Protein AF-A0A960PUH8-F1 (afdb_monomer_lite)

Sequence (86 aa):
VDVAEIHAPFTHQELILREAMGLGDDVAINPSGGALAANPMMTAGLIRVGEVFKRISSGEASRGVAHATSGPCLQQNLVCVLEGEN

Radius of gyration: 12.01 Å; chains: 1; bounding box: 30×21×33 Å

Foldseek 3Di:
DQEEAEQDLDPVVQVVVCVVVVPDPNYHYNPVVHVPVPPDPPCSQVVQVVVQVVCCVVVVDAKYKGKDADDPPRPDIDIDIDGDDD

Secondary structure (DSSP, 8-state):
--EEE---SSHHHHHHHHHHTT--TTSEE-TT-HHHH---TTTHHHHHHHHHHHHHHTTS-S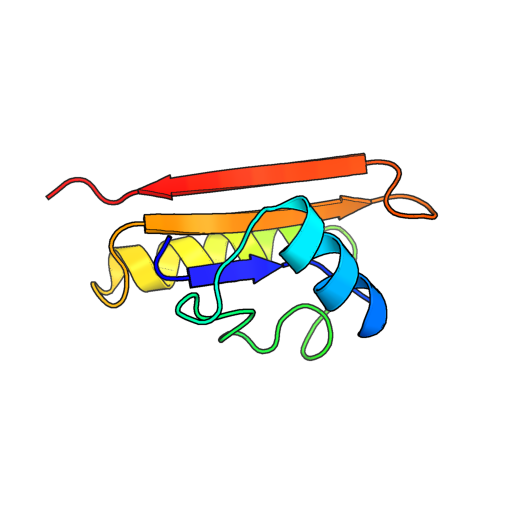EEEEEEEESGGG-EEEEEEEE---

pLDDT: mean 95.76, std 4.76, range [59.22, 98.62]

Structure (mmCIF, N/CA/C/O backbone):
data_AF-A0A960PUH8-F1
#
_entry.id   AF-A0A960PUH8-F1
#
loop_
_atom_site.group_PDB
_atom_site.id
_atom_site.type_symbol
_atom_site.label_atom_id
_atom_site.label_alt_id
_atom_site.label_comp_id
_atom_site.label_asym_id
_atom_site.label_entity_id
_atom_site.label_seq_id
_atom_site.pdbx_PDB_ins_code
_atom_site.Cartn_x
_atom_site.Cartn_y
_atom_site.Cartn_z
_atom_site.occupancy
_atom_site.B_iso_or_equiv
_atom_site.auth_seq_id
_atom_site.auth_comp_id
_atom_site.auth_asym_id
_atom_site.auth_atom_id
_atom_site.pdbx_PDB_model_num
ATOM 1 N N . VAL A 1 1 ? -8.766 -5.471 1.473 1.00 96.50 1 VAL A N 1
ATOM 2 C CA . VAL A 1 1 ? -8.044 -4.529 2.364 1.00 96.50 1 VAL A CA 1
ATOM 3 C C . VAL A 1 1 ? -8.651 -3.173 2.122 1.00 96.50 1 VAL A C 1
ATOM 5 O O . VAL A 1 1 ? -9.056 -2.936 0.996 1.00 96.50 1 VAL A O 1
ATOM 8 N N . ASP A 1 2 ? -8.728 -2.317 3.127 1.00 97.94 2 ASP A N 1
ATOM 9 C CA . ASP A 1 2 ? -9.418 -1.029 2.999 1.00 97.94 2 ASP A CA 1
ATOM 10 C C . ASP A 1 2 ? -8.510 0.008 2.320 1.00 97.94 2 ASP A C 1
ATOM 12 O O . ASP A 1 2 ? -8.955 0.857 1.550 1.00 97.94 2 ASP A O 1
ATOM 16 N N . VAL A 1 3 ? -7.200 -0.100 2.568 1.00 98.50 3 VAL A N 1
ATOM 17 C CA . VAL A 1 3 ? -6.178 0.811 2.048 1.00 98.50 3 VAL A CA 1
ATOM 18 C C . VAL A 1 3 ? -4.955 0.057 1.531 1.00 98.50 3 VAL A C 1
ATOM 20 O O . VAL A 1 3 ? -4.531 -0.950 2.108 1.00 98.50 3 VAL A O 1
ATOM 23 N N . ALA A 1 4 ? -4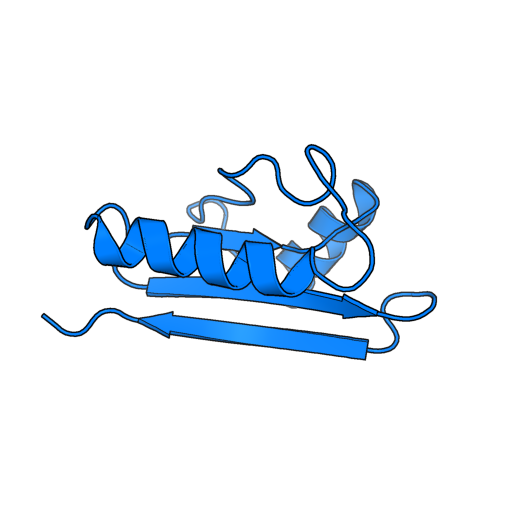.356 0.573 0.460 1.00 98.56 4 ALA A N 1
ATOM 24 C CA . ALA A 1 4 ? -3.059 0.140 -0.035 1.00 98.56 4 ALA A CA 1
ATOM 25 C C . ALA A 1 4 ? -2.120 1.332 -0.245 1.00 98.56 4 ALA A C 1
ATOM 27 O O . ALA A 1 4 ? -2.434 2.269 -0.972 1.00 98.56 4 ALA A O 1
ATOM 28 N N . GLU A 1 5 ? -0.931 1.270 0.345 1.00 98.62 5 GLU A N 1
ATOM 29 C CA . GLU A 1 5 ? 0.141 2.245 0.144 1.00 98.62 5 GLU A CA 1
ATOM 30 C C . GLU A 1 5 ? 1.259 1.593 -0.675 1.00 98.62 5 GLU A C 1
ATOM 32 O O . GLU A 1 5 ? 2.049 0.783 -0.184 1.00 98.62 5 GLU A O 1
ATOM 37 N N . ILE A 1 6 ? 1.310 1.934 -1.960 1.00 98.00 6 ILE A N 1
ATOM 38 C CA . ILE A 1 6 ? 2.169 1.314 -2.959 1.00 98.00 6 ILE A CA 1
ATOM 39 C C . ILE A 1 6 ? 3.392 2.195 -3.225 1.00 98.00 6 ILE A C 1
ATOM 41 O O . ILE A 1 6 ? 3.288 3.295 -3.771 1.00 98.00 6 ILE A O 1
ATOM 45 N N . HIS A 1 7 ? 4.591 1.697 -2.908 1.00 97.56 7 HIS A N 1
ATOM 46 C CA . HIS A 1 7 ? 5.829 2.325 -3.369 1.00 97.56 7 HIS A CA 1
ATOM 47 C C . HIS A 1 7 ? 6.001 2.088 -4.881 1.00 97.56 7 HIS A C 1
ATOM 49 O O . HIS A 1 7 ? 6.542 1.065 -5.295 1.00 97.56 7 HIS A O 1
ATOM 55 N N . ALA A 1 8 ? 5.529 3.047 -5.684 1.00 95.88 8 ALA A N 1
ATOM 56 C CA . ALA A 1 8 ? 5.616 3.071 -7.144 1.00 95.88 8 ALA A CA 1
ATOM 57 C C . ALA A 1 8 ? 6.241 4.399 -7.622 1.00 95.88 8 ALA A C 1
ATOM 59 O O . ALA A 1 8 ? 5.521 5.379 -7.817 1.00 95.88 8 ALA A O 1
ATOM 60 N N . PRO A 1 9 ? 7.579 4.477 -7.779 1.00 93.25 9 PRO A N 1
ATOM 61 C CA . PRO A 1 9 ? 8.264 5.700 -8.214 1.00 93.25 9 PRO A CA 1
ATOM 62 C C . PRO A 1 9 ? 7.825 6.249 -9.579 1.00 93.25 9 PRO A C 1
ATOM 64 O O . PRO A 1 9 ? 8.063 7.419 -9.866 1.00 93.25 9 PRO A O 1
ATOM 67 N N . PHE A 1 10 ? 7.196 5.425 -10.420 1.00 93.81 10 PHE A N 1
ATOM 68 C CA . PHE A 1 10 ? 6.655 5.833 -11.714 1.00 93.81 10 PHE A CA 1
ATOM 69 C C . PHE A 1 10 ? 5.185 5.429 -11.835 1.00 93.81 10 PHE A C 1
ATOM 71 O O . PHE A 1 10 ? 4.819 4.310 -11.490 1.00 93.81 10 PHE A O 1
ATOM 78 N N . THR A 1 11 ? 4.349 6.308 -12.396 1.00 94.38 11 THR A N 1
ATOM 79 C CA . THR A 1 11 ? 2.880 6.157 -12.422 1.00 94.38 11 THR A CA 1
ATOM 80 C C . THR A 1 11 ? 2.404 4.825 -13.006 1.00 94.38 11 THR A C 1
ATOM 82 O O . THR A 1 11 ? 1.488 4.206 -12.479 1.00 94.38 11 THR A O 1
ATOM 85 N N . HIS A 1 12 ? 3.052 4.334 -14.064 1.00 94.38 12 HIS A N 1
ATOM 86 C CA . HIS A 1 12 ? 2.679 3.063 -14.693 1.00 94.38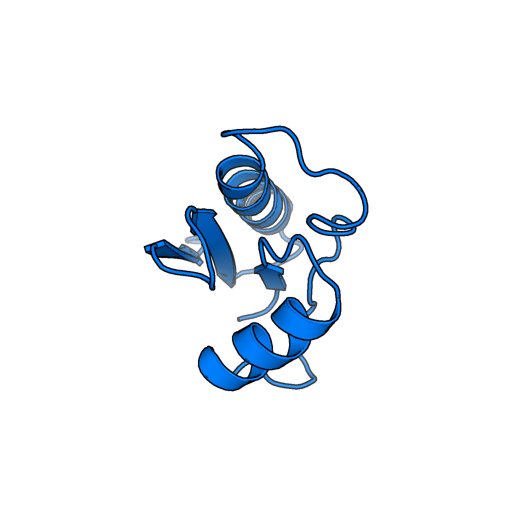 12 HIS A CA 1
ATOM 87 C C . HIS A 1 12 ? 2.915 1.842 -13.787 1.00 94.38 12 HIS A C 1
ATOM 89 O O . HIS A 1 12 ? 2.2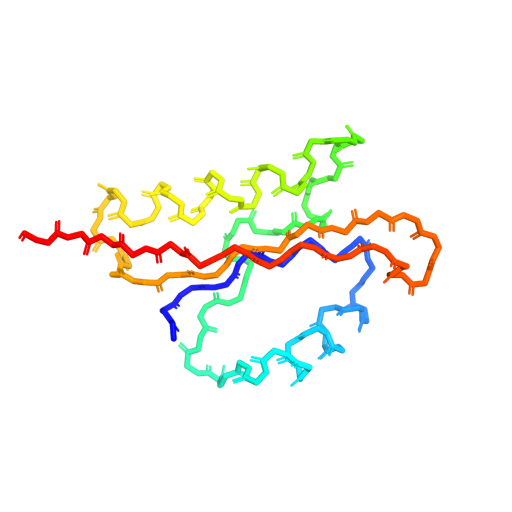52 0.824 -13.955 1.00 94.38 12 HIS A O 1
ATOM 95 N N . GLN A 1 13 ? 3.841 1.926 -12.824 1.00 95.25 13 GLN A N 1
ATOM 96 C CA . GLN A 1 13 ? 4.117 0.827 -11.898 1.00 95.25 13 GLN A CA 1
ATOM 97 C C . GLN A 1 13 ? 2.967 0.610 -10.919 1.00 95.25 13 GLN A C 1
ATOM 99 O O . GLN A 1 13 ? 2.743 -0.523 -10.512 1.00 95.25 13 GLN A O 1
ATOM 104 N N . GLU A 1 14 ? 2.224 1.662 -10.560 1.00 95.44 14 GLU A N 1
ATOM 105 C CA . GLU A 1 14 ? 1.059 1.532 -9.680 1.00 95.44 14 GLU A CA 1
ATOM 106 C C . GLU A 1 14 ? -0.003 0.624 -10.307 1.00 95.44 14 GLU A C 1
ATOM 108 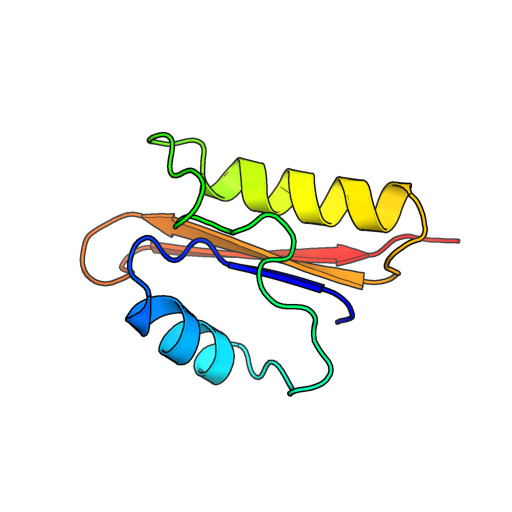O O . GLU A 1 14 ? -0.514 -0.259 -9.628 1.00 95.44 14 GLU A O 1
ATOM 113 N N . LEU A 1 15 ? -0.265 0.773 -11.612 1.00 95.19 15 LEU A N 1
ATOM 114 C CA . LEU A 1 15 ? -1.217 -0.070 -12.342 1.00 95.19 15 LEU A CA 1
ATOM 115 C C . LEU A 1 15 ? -0.790 -1.544 -12.324 1.00 95.19 15 LEU A C 1
ATOM 117 O O . LEU A 1 15 ? -1.588 -2.412 -11.983 1.00 95.19 15 LEU A O 1
ATOM 121 N N . ILE A 1 16 ? 0.489 -1.807 -12.618 1.00 96.00 16 ILE A N 1
ATOM 122 C CA . ILE A 1 16 ? 1.066 -3.161 -12.620 1.00 96.00 16 ILE A CA 1
ATOM 123 C C . ILE A 1 16 ? 0.986 -3.786 -11.223 1.00 96.00 16 ILE A C 1
ATOM 125 O O . ILE A 1 16 ? 0.587 -4.937 -11.075 1.00 96.00 16 ILE A O 1
ATOM 129 N N . LEU A 1 17 ? 1.371 -3.036 -10.188 1.00 96.88 17 LEU A N 1
ATOM 130 C CA . LEU A 1 17 ? 1.389 -3.524 -8.810 1.00 96.88 17 LEU A CA 1
ATOM 131 C C . LEU A 1 17 ? -0.026 -3.728 -8.263 1.00 96.88 17 LEU A C 1
ATOM 133 O O . LEU A 1 17 ? -0.258 -4.710 -7.565 1.00 96.88 17 LEU A O 1
ATOM 137 N N . ARG A 1 18 ? -0.976 -2.851 -8.606 1.00 96.94 18 ARG A N 1
ATOM 138 C CA . ARG A 1 18 ? -2.393 -2.998 -8.250 1.00 96.94 18 ARG A CA 1
ATOM 139 C C . ARG A 1 18 ? -2.973 -4.290 -8.820 1.00 96.94 18 ARG A C 1
ATOM 141 O O . ARG A 1 18 ? -3.583 -5.051 -8.073 1.00 96.94 18 ARG A O 1
ATOM 148 N N . GLU A 1 19 ? -2.750 -4.541 -10.110 1.00 97.31 19 GLU A N 1
ATOM 149 C CA . GLU A 1 19 ? -3.180 -5.772 -10.780 1.00 97.31 19 GLU A CA 1
ATOM 150 C C . GLU A 1 19 ? -2.507 -7.001 -10.154 1.00 97.31 19 GLU A C 1
ATOM 152 O O . GLU A 1 19 ? -3.188 -7.937 -9.740 1.00 97.31 19 GLU A O 1
ATOM 157 N N . ALA A 1 20 ? -1.179 -6.972 -9.997 1.00 96.69 20 ALA A N 1
ATOM 158 C CA . ALA A 1 20 ? -0.410 -8.086 -9.445 1.00 96.69 20 ALA A CA 1
ATOM 159 C C . ALA A 1 20 ? -0.782 -8.428 -7.991 1.00 96.69 20 ALA A C 1
ATOM 161 O O . ALA A 1 20 ? -0.698 -9.588 -7.591 1.00 96.69 20 ALA A O 1
ATOM 162 N N . MET A 1 21 ? -1.191 -7.436 -7.194 1.00 96.75 21 MET A N 1
ATOM 163 C CA . MET A 1 21 ? -1.658 -7.629 -5.816 1.00 96.75 21 MET A CA 1
ATOM 164 C C . MET A 1 21 ? -3.153 -7.971 -5.720 1.00 96.75 21 MET A C 1
ATOM 166 O O . MET A 1 21 ? -3.637 -8.214 -4.615 1.00 96.75 21 MET A O 1
ATOM 170 N N . GLY A 1 22 ? -3.892 -7.992 -6.836 1.00 97.38 22 GLY A N 1
ATOM 171 C CA . GLY A 1 22 ? -5.325 -8.292 -6.851 1.00 97.38 22 GLY A CA 1
ATOM 172 C C . GLY A 1 22 ? -6.173 -7.264 -6.096 1.00 97.38 22 GLY A C 1
ATOM 173 O O . GLY A 1 22 ? -7.143 -7.635 -5.436 1.00 97.38 22 GLY A O 1
ATOM 174 N N . LEU A 1 23 ? -5.788 -5.985 -6.136 1.00 97.44 23 LEU A N 1
ATOM 175 C CA . LEU A 1 23 ? -6.500 -4.918 -5.428 1.00 97.44 23 LEU A CA 1
ATOM 176 C C . LEU A 1 23 ? -7.719 -4.450 -6.236 1.00 97.44 23 LEU A C 1
ATOM 178 O O . LEU A 1 23 ? -7.580 -3.989 -7.372 1.00 97.44 23 LEU A O 1
ATOM 182 N N . GLY A 1 24 ? -8.900 -4.568 -5.624 1.00 95.00 24 GLY A N 1
ATOM 183 C CA . GLY A 1 24 ? -10.180 -4.154 -6.198 1.00 95.00 24 GLY A CA 1
ATOM 184 C C . GLY A 1 24 ? -10.355 -2.637 -6.298 1.00 95.00 24 GLY A C 1
ATOM 185 O O . GLY A 1 24 ? -9.551 -1.856 -5.787 1.00 95.00 24 GLY A O 1
ATOM 186 N N . ASP A 1 25 ? -11.429 -2.221 -6.968 1.00 95.12 25 ASP A N 1
ATOM 187 C CA . ASP A 1 25 ? -11.778 -0.805 -7.162 1.00 95.12 25 ASP A CA 1
ATOM 188 C C . ASP A 1 25 ? -12.257 -0.104 -5.887 1.00 95.12 25 ASP A C 1
ATOM 190 O O . ASP A 1 25 ? -12.258 1.122 -5.815 1.00 95.12 25 ASP A O 1
ATOM 194 N N . ASP A 1 26 ? -12.630 -0.886 -4.880 1.00 96.62 26 ASP A N 1
ATOM 195 C CA . ASP A 1 26 ? -13.031 -0.460 -3.545 1.00 96.62 26 ASP A CA 1
ATOM 196 C C . ASP A 1 26 ? -11.844 -0.128 -2.623 1.00 96.62 26 ASP A C 1
ATOM 198 O O . ASP A 1 26 ? -12.037 0.490 -1.578 1.00 96.62 26 ASP A O 1
ATOM 202 N N . VAL A 1 27 ? -10.614 -0.495 -3.004 1.00 98.19 27 VAL A N 1
ATOM 203 C CA . VAL A 1 27 ? -9.412 -0.241 -2.198 1.00 98.19 27 VAL A CA 1
ATOM 204 C C . VAL A 1 27 ? -8.921 1.193 -2.396 1.00 98.19 27 VAL A C 1
ATOM 206 O O . VAL A 1 27 ? -8.620 1.613 -3.516 1.00 98.19 27 VAL A O 1
ATOM 209 N N . ALA A 1 28 ? -8.731 1.936 -1.304 1.00 98.00 28 ALA A N 1
ATOM 210 C CA . ALA A 1 28 ? -8.095 3.249 -1.363 1.00 98.00 28 ALA A CA 1
ATOM 211 C C . ALA A 1 28 ? -6.590 3.108 -1.671 1.00 98.00 28 ALA A C 1
ATOM 213 O O . ALA A 1 28 ? -5.807 2.696 -0.812 1.00 98.00 28 ALA A O 1
ATOM 214 N N . ILE A 1 29 ? -6.176 3.452 -2.895 1.00 97.94 29 ILE A N 1
ATOM 215 C CA . ILE A 1 29 ? -4.774 3.381 -3.338 1.00 97.94 29 ILE A CA 1
ATOM 216 C C . ILE A 1 29 ? -4.057 4.708 -3.079 1.00 97.94 29 ILE A C 1
ATOM 218 O O . ILE A 1 29 ? -4.521 5.762 -3.507 1.00 97.94 29 ILE A O 1
ATOM 222 N N . ASN A 1 30 ? -2.900 4.647 -2.414 1.00 97.81 30 ASN A N 1
ATOM 223 C CA . ASN A 1 30 ? -2.003 5.777 -2.163 1.00 97.81 30 ASN A CA 1
ATOM 224 C C . ASN A 1 30 ? -2.691 7.063 -1.646 1.00 97.81 30 ASN A C 1
ATOM 226 O O . ASN A 1 30 ? -2.371 8.151 -2.134 1.00 97.81 30 ASN A O 1
ATOM 230 N N . PRO A 1 31 ? -3.586 7.008 -0.636 1.00 97.75 31 PRO A N 1
ATOM 231 C CA . PRO A 1 31 ? -4.160 8.219 -0.043 1.00 97.75 31 PRO A CA 1
ATOM 232 C C . PRO A 1 31 ? -3.104 9.172 0.550 1.00 97.75 31 PRO A C 1
ATOM 234 O O . PRO A 1 31 ? -3.397 10.349 0.738 1.00 97.75 31 PRO A O 1
ATOM 237 N N . SER A 1 32 ? -1.872 8.716 0.823 1.00 97.25 32 SER A N 1
ATOM 238 C CA . SER A 1 32 ? -0.740 9.592 1.173 1.00 97.25 32 SER A CA 1
ATOM 239 C C . SER A 1 32 ? -0.180 10.422 0.004 1.00 97.25 32 SER A C 1
ATOM 241 O O . SER A 1 32 ? 0.719 11.238 0.205 1.00 97.25 32 SER A O 1
ATOM 243 N N . GLY A 1 33 ? -0.649 10.189 -1.225 1.00 97.06 33 GLY A N 1
ATOM 244 C CA . GLY A 1 33 ? -0.036 10.668 -2.468 1.00 97.06 33 GLY A CA 1
ATOM 245 C C . GLY A 1 33 ? 1.092 9.763 -2.991 1.00 97.06 33 GLY A C 1
ATOM 246 O O . GLY A 1 33 ? 1.636 10.007 -4.071 1.00 97.06 33 GLY A O 1
ATOM 247 N N . GLY A 1 34 ? 1.446 8.708 -2.248 1.00 96.69 34 GLY A N 1
ATOM 248 C CA . GLY A 1 34 ? 2.393 7.679 -2.672 1.00 96.69 34 GLY A CA 1
ATOM 249 C C . GLY A 1 34 ? 3.809 8.206 -2.930 1.00 96.69 34 GLY A C 1
ATOM 250 O O . GLY A 1 34 ? 4.248 9.222 -2.385 1.00 96.69 34 GLY A O 1
ATOM 251 N N . ALA A 1 35 ? 4.556 7.488 -3.769 1.00 95.94 35 ALA A N 1
ATOM 252 C CA . ALA A 1 35 ? 5.922 7.873 -4.133 1.00 95.94 35 ALA A CA 1
ATOM 253 C C . ALA A 1 35 ? 5.979 9.059 -5.116 1.00 95.94 35 ALA A C 1
ATOM 255 O O . ALA A 1 35 ? 7.013 9.715 -5.212 1.00 95.94 35 ALA A O 1
ATOM 256 N N . LEU A 1 36 ? 4.877 9.368 -5.808 1.00 94.81 36 LEU A N 1
ATOM 257 C CA . LEU A 1 36 ? 4.793 10.532 -6.696 1.00 94.81 36 LEU A CA 1
ATOM 258 C C . LEU A 1 36 ? 4.767 11.851 -5.912 1.00 94.81 36 LEU A C 1
ATOM 260 O O . LEU A 1 36 ? 5.309 12.847 -6.384 1.00 94.81 36 LEU A O 1
ATOM 264 N N . ALA A 1 37 ? 4.182 11.852 -4.710 1.00 96.19 37 ALA A N 1
ATOM 265 C CA . ALA A 1 37 ? 4.228 13.001 -3.809 1.00 96.19 37 ALA A CA 1
ATOM 266 C C . ALA A 1 37 ? 5.583 13.123 -3.090 1.00 96.19 37 ALA A C 1
ATOM 268 O O . ALA A 1 37 ? 6.130 14.220 -2.981 1.00 96.19 37 ALA A O 1
ATOM 269 N N . ALA A 1 38 ? 6.138 12.007 -2.602 1.00 94.50 38 ALA A N 1
ATOM 270 C CA . ALA A 1 38 ? 7.445 11.987 -1.948 1.00 94.50 38 ALA A CA 1
ATOM 271 C C . ALA A 1 38 ? 8.125 10.611 -2.043 1.00 94.50 38 ALA A C 1
ATOM 273 O O . ALA A 1 38 ? 7.613 9.609 -1.531 1.00 94.50 38 ALA A O 1
ATOM 274 N N . ASN A 1 39 ? 9.335 10.589 -2.616 1.00 95.50 39 ASN A N 1
ATOM 275 C CA . ASN A 1 39 ? 10.172 9.392 -2.744 1.00 95.50 39 ASN A CA 1
ATOM 276 C C . ASN A 1 39 ? 11.584 9.589 -2.151 1.00 95.50 39 ASN A C 1
ATOM 278 O O . ASN A 1 39 ? 12.571 9.640 -2.891 1.00 95.50 39 ASN A O 1
ATOM 282 N N . PRO A 1 40 ? 11.716 9.747 -0.822 1.00 94.62 40 PRO A N 1
ATOM 283 C CA . PRO A 1 40 ? 13.026 9.799 -0.193 1.00 94.62 40 PRO A CA 1
ATOM 284 C C . PRO A 1 40 ? 13.738 8.447 -0.319 1.00 94.62 40 PRO A C 1
ATOM 286 O O . PRO A 1 40 ? 13.197 7.387 0.017 1.00 94.62 40 PRO A O 1
ATOM 289 N N . MET A 1 41 ? 14.986 8.501 -0.788 1.00 90.88 41 MET A N 1
ATOM 290 C CA . MET A 1 41 ? 15.831 7.324 -0.982 1.00 90.88 41 MET A CA 1
ATOM 291 C C . MET A 1 41 ? 15.909 6.484 0.297 1.00 90.88 41 MET A C 1
ATOM 293 O O . MET A 1 41 ? 16.030 7.013 1.401 1.00 90.88 41 MET A O 1
ATOM 297 N N . MET A 1 42 ? 15.836 5.161 0.131 1.00 89.69 42 MET A N 1
ATOM 298 C CA . MET A 1 42 ? 15.896 4.141 1.191 1.00 89.69 42 MET A CA 1
ATOM 299 C C . MET A 1 42 ? 14.761 4.156 2.233 1.00 89.69 42 MET A C 1
ATOM 301 O O . MET A 1 42 ? 14.630 3.184 2.970 1.00 89.69 42 MET A O 1
ATOM 305 N N . THR A 1 43 ? 13.912 5.187 2.292 1.00 95.94 43 THR A N 1
ATOM 306 C CA . THR A 1 43 ? 12.861 5.304 3.324 1.00 95.94 43 THR A CA 1
ATOM 307 C C . THR A 1 43 ? 11.442 5.300 2.768 1.00 95.94 43 THR A C 1
ATOM 309 O O . THR A 1 43 ? 10.514 4.976 3.506 1.00 95.94 43 THR A O 1
ATOM 312 N N . ALA A 1 44 ? 11.250 5.558 1.469 1.00 96.06 44 ALA A N 1
ATOM 313 C CA . ALA A 1 44 ? 9.928 5.613 0.842 1.00 96.06 44 ALA A CA 1
ATOM 314 C C . ALA A 1 44 ? 9.054 4.374 1.106 1.00 96.06 44 ALA A C 1
ATOM 316 O O . ALA A 1 44 ? 7.861 4.520 1.352 1.00 96.06 44 ALA A O 1
ATOM 317 N N . GLY A 1 45 ? 9.640 3.172 1.119 1.00 96.06 45 GLY A N 1
ATOM 318 C CA . GLY A 1 45 ? 8.922 1.939 1.454 1.00 96.06 45 GLY A CA 1
ATOM 319 C C . GLY A 1 45 ? 8.456 1.874 2.912 1.00 96.06 45 GLY A C 1
ATOM 320 O O . GLY A 1 45 ? 7.311 1.526 3.180 1.00 96.06 45 GLY A O 1
ATOM 321 N N . LEU A 1 46 ? 9.311 2.274 3.860 1.00 97.38 46 LEU A N 1
ATOM 322 C CA . LEU A 1 46 ? 8.949 2.325 5.281 1.00 97.38 46 LEU A CA 1
ATOM 323 C C . LEU A 1 46 ? 7.874 3.386 5.551 1.00 97.38 46 LEU A C 1
ATOM 325 O O . LEU A 1 46 ? 6.991 3.172 6.377 1.00 97.38 46 LEU A O 1
ATOM 329 N N . ILE A 1 47 ? 7.902 4.504 4.821 1.00 98.12 47 ILE A N 1
ATOM 330 C CA . ILE A 1 47 ? 6.853 5.525 4.901 1.00 98.12 47 ILE A CA 1
ATOM 331 C C . ILE A 1 47 ? 5.491 4.927 4.527 1.00 98.12 47 ILE A C 1
ATOM 333 O O . ILE A 1 47 ? 4.532 5.173 5.247 1.00 98.12 47 ILE A O 1
ATOM 337 N N . ARG A 1 48 ? 5.399 4.089 3.481 1.00 98.44 48 ARG A N 1
ATOM 338 C CA . ARG A 1 48 ? 4.141 3.406 3.112 1.00 98.44 48 ARG A CA 1
ATOM 339 C C . ARG A 1 48 ? 3.601 2.540 4.254 1.00 98.44 48 ARG A C 1
ATOM 341 O O . ARG A 1 48 ? 2.409 2.578 4.538 1.00 98.44 48 ARG A O 1
ATOM 348 N N . VAL A 1 49 ? 4.478 1.818 4.955 1.00 98.44 49 VAL A N 1
ATOM 349 C CA . VAL A 1 49 ? 4.102 1.034 6.149 1.00 98.44 49 VAL A CA 1
ATOM 350 C C . VAL A 1 49 ? 3.553 1.948 7.247 1.00 98.44 49 VAL A C 1
ATOM 352 O O . VAL A 1 49 ? 2.491 1.675 7.802 1.00 98.44 49 VAL A O 1
ATOM 355 N N . GLY A 1 50 ? 4.237 3.061 7.524 1.00 98.25 50 GLY A N 1
ATOM 356 C CA . GLY A 1 50 ? 3.785 4.054 8.498 1.00 98.25 50 GLY A CA 1
ATOM 357 C C . GLY A 1 50 ? 2.445 4.700 8.129 1.00 98.25 50 GLY A C 1
ATOM 358 O O . GLY A 1 50 ? 1.622 4.941 9.005 1.00 98.25 50 GLY A O 1
ATOM 359 N N . GLU A 1 51 ? 2.198 4.949 6.845 1.00 98.50 51 GLU A N 1
ATOM 360 C CA . GLU A 1 51 ? 0.945 5.521 6.345 1.00 98.50 51 GLU A CA 1
ATOM 361 C C . GLU A 1 51 ? -0.243 4.559 6.480 1.00 98.50 51 GLU A C 1
ATOM 363 O O . GLU A 1 51 ? -1.339 4.998 6.839 1.00 98.50 51 GLU A O 1
ATOM 368 N N . VAL A 1 52 ? -0.034 3.254 6.279 1.00 98.62 52 VAL A N 1
ATOM 369 C CA . VAL A 1 52 ? -1.053 2.237 6.591 1.00 98.62 52 VAL A CA 1
ATOM 370 C C . VAL A 1 52 ? -1.279 2.148 8.096 1.00 98.62 52 VAL A C 1
ATOM 372 O O . VAL A 1 52 ? -2.423 2.195 8.543 1.00 98.62 52 VAL A O 1
ATOM 375 N N . PHE A 1 53 ? -0.202 2.080 8.887 1.00 98.38 53 PHE A N 1
ATOM 376 C CA . PHE A 1 53 ? -0.295 2.027 10.347 1.00 98.38 53 PHE A CA 1
ATOM 377 C C . PHE A 1 53 ? -1.087 3.210 10.912 1.00 98.38 53 PHE A C 1
ATOM 379 O O . PHE A 1 53 ? -1.980 3.000 11.724 1.00 98.38 53 PHE A O 1
ATOM 386 N N . LYS A 1 54 ? -0.804 4.442 10.471 1.00 98.25 54 LYS A N 1
ATOM 387 C CA . LYS A 1 54 ? -1.512 5.642 10.944 1.00 98.25 54 LYS A CA 1
ATOM 388 C C . LYS A 1 54 ? -3.019 5.553 10.717 1.00 98.25 54 LYS A C 1
ATOM 390 O O . LYS A 1 54 ? -3.762 5.909 11.620 1.00 98.25 54 LYS A O 1
ATOM 395 N N . ARG A 1 55 ? -3.452 5.062 9.550 1.00 98.00 55 ARG A N 1
ATOM 396 C CA . ARG A 1 55 ? -4.877 4.917 9.199 1.00 98.00 55 ARG A CA 1
ATOM 397 C C . ARG A 1 55 ? -5.567 3.826 10.004 1.00 98.00 55 ARG A C 1
ATOM 399 O O . ARG A 1 55 ? -6.700 4.007 10.434 1.00 98.00 55 ARG A O 1
ATOM 406 N N . ILE A 1 56 ? -4.876 2.715 10.250 1.00 98.06 56 ILE A N 1
ATOM 407 C CA . ILE A 1 56 ? -5.395 1.673 11.142 1.00 98.06 56 ILE A CA 1
ATOM 408 C C . ILE A 1 56 ? -5.492 2.212 12.571 1.00 98.06 56 ILE A C 1
ATOM 410 O O . ILE A 1 56 ? -6.532 2.116 13.213 1.00 98.06 56 ILE A O 1
ATOM 414 N N . SER A 1 57 ? -4.433 2.864 13.051 1.00 97.50 57 SER A N 1
ATOM 415 C CA . SER A 1 57 ? -4.376 3.424 14.400 1.00 97.50 57 SER A CA 1
ATOM 416 C C . SER A 1 57 ? -5.357 4.580 14.626 1.00 97.50 57 SER A C 1
ATOM 418 O O . SER A 1 57 ? -5.699 4.833 15.780 1.00 97.50 57 SER A O 1
ATOM 420 N N . SER A 1 58 ? -5.788 5.298 13.582 1.00 97.06 58 SER A N 1
ATOM 421 C CA . SER A 1 58 ? -6.827 6.333 13.675 1.00 97.06 58 SER A CA 1
ATOM 422 C C . SER A 1 58 ? -8.253 5.780 13.571 1.00 97.06 58 SER A C 1
ATOM 424 O O . SER A 1 58 ? -9.204 6.524 13.807 1.00 97.06 58 SER A O 1
ATOM 426 N N . GLY A 1 59 ? -8.414 4.493 13.242 1.00 96.50 59 GLY A N 1
ATOM 427 C CA . GLY A 1 59 ? -9.711 3.859 13.000 1.00 96.50 59 GLY A CA 1
ATOM 428 C C . GLY A 1 59 ? -10.298 4.131 11.610 1.00 96.50 59 GLY A C 1
ATOM 429 O O . GLY A 1 59 ? -11.438 3.755 11.354 1.00 96.50 59 GLY A O 1
ATOM 430 N N . GLU A 1 60 ? -9.548 4.768 10.705 1.00 97.06 60 GLU A N 1
ATOM 431 C CA . GLU A 1 60 ? -9.966 5.006 9.313 1.00 97.06 60 GLU A CA 1
ATOM 432 C C . GLU A 1 60 ? -9.962 3.728 8.461 1.00 97.06 60 GLU A C 1
ATOM 434 O O . GLU A 1 60 ? -10.662 3.657 7.453 1.00 97.06 60 GLU A O 1
ATOM 439 N N . ALA A 1 61 ? -9.169 2.729 8.846 1.00 97.69 61 ALA A N 1
ATOM 440 C CA . ALA A 1 61 ? -9.088 1.425 8.196 1.00 97.69 61 ALA A CA 1
ATOM 441 C C . ALA A 1 61 ? -8.967 0.315 9.247 1.00 97.69 61 ALA A C 1
ATOM 443 O O . ALA A 1 61 ? -8.423 0.532 10.325 1.00 97.69 61 ALA A O 1
ATOM 444 N N . SER A 1 62 ? -9.421 -0.894 8.931 1.00 97.38 62 SER A N 1
ATOM 445 C CA . SER A 1 62 ? -9.226 -2.074 9.784 1.00 97.38 62 SER A CA 1
ATOM 446 C C . SER A 1 62 ? -8.061 -2.932 9.298 1.00 97.38 62 SER A C 1
ATOM 448 O O . SER A 1 62 ? -7.353 -3.542 10.100 1.00 97.38 62 SER A O 1
ATOM 450 N N . ARG A 1 63 ? -7.824 -2.961 7.980 1.00 98.12 63 ARG A N 1
ATOM 451 C CA . ARG A 1 63 ? -6.773 -3.780 7.371 1.00 98.12 63 ARG A CA 1
ATOM 452 C C . ARG A 1 63 ? -6.196 -3.117 6.131 1.00 98.12 63 ARG A C 1
ATOM 454 O O . ARG A 1 63 ? -6.931 -2.711 5.234 1.00 98.12 63 ARG A O 1
ATOM 461 N N . GLY A 1 64 ? -4.875 -3.086 6.015 1.00 98.31 64 GLY A N 1
ATOM 462 C CA . GLY A 1 64 ? -4.195 -2.445 4.893 1.00 98.31 64 GLY A CA 1
ATOM 463 C C . GLY A 1 64 ? -2.983 -3.214 4.393 1.00 98.31 64 GLY A C 1
ATOM 464 O O . GLY A 1 64 ? -2.471 -4.111 5.064 1.00 98.31 64 GLY A O 1
ATOM 465 N N . VAL A 1 65 ? -2.521 -2.857 3.198 1.00 98.56 65 VAL A N 1
ATOM 466 C CA . VAL A 1 65 ? -1.275 -3.381 2.629 1.00 98.56 65 VAL A CA 1
ATOM 467 C C . VAL A 1 65 ? -0.305 -2.243 2.330 1.00 98.56 65 VAL A C 1
ATOM 469 O O . VAL A 1 65 ? -0.685 -1.207 1.795 1.00 98.56 65 VAL A O 1
ATOM 472 N N . ALA A 1 66 ? 0.962 -2.431 2.671 1.00 98.50 66 ALA A N 1
ATOM 473 C CA . ALA A 1 66 ? 2.047 -1.524 2.342 1.00 98.50 66 ALA A CA 1
ATOM 474 C C . ALA A 1 66 ? 3.073 -2.237 1.462 1.00 98.50 66 ALA A C 1
ATOM 476 O O . ALA A 1 66 ? 3.416 -3.396 1.696 1.00 98.50 66 ALA A O 1
ATOM 477 N N . HIS A 1 67 ? 3.588 -1.528 0.465 1.00 98.25 67 HIS A N 1
ATOM 478 C CA . HIS A 1 67 ? 4.591 -2.041 -0.457 1.00 98.25 67 HIS A CA 1
ATOM 479 C C . HIS A 1 67 ? 5.884 -1.236 -0.367 1.00 98.25 67 HIS A C 1
ATOM 481 O O . HIS A 1 67 ? 5.864 -0.006 -0.308 1.00 98.25 67 HIS A O 1
ATOM 487 N N . ALA A 1 68 ? 7.014 -1.931 -0.449 1.00 97.31 68 ALA A N 1
ATOM 488 C CA . ALA A 1 68 ? 8.331 -1.344 -0.636 1.00 97.31 68 ALA A CA 1
ATOM 489 C C . ALA A 1 68 ? 9.047 -2.048 -1.792 1.00 97.31 68 ALA A C 1
ATOM 491 O O . ALA A 1 68 ? 9.017 -3.272 -1.879 1.00 97.31 68 ALA A O 1
ATOM 492 N N . THR A 1 69 ? 9.733 -1.282 -2.641 1.00 95.31 69 THR A N 1
ATOM 493 C CA . THR A 1 69 ? 10.528 -1.828 -3.744 1.00 95.31 69 THR A CA 1
ATOM 494 C C . THR A 1 69 ? 11.950 -1.276 -3.760 1.00 95.31 69 THR A C 1
ATOM 496 O O . THR A 1 69 ? 12.217 -0.198 -3.217 1.00 95.31 69 THR A O 1
ATOM 499 N N . SER A 1 70 ? 12.864 -2.033 -4.367 1.00 92.88 70 SER A N 1
ATOM 500 C CA . SER A 1 70 ? 14.247 -1.636 -4.628 1.00 92.88 70 SER A CA 1
ATOM 501 C C . SER A 1 70 ? 14.816 -2.365 -5.850 1.00 92.88 70 SER A C 1
ATOM 503 O O . SER A 1 70 ? 14.408 -3.476 -6.191 1.00 92.88 70 SER A O 1
ATOM 505 N N . GLY A 1 71 ? 15.807 -1.742 -6.487 1.00 91.31 71 GLY A N 1
ATOM 506 C CA . GLY A 1 71 ? 16.476 -2.269 -7.673 1.00 91.31 71 GLY A CA 1
ATOM 507 C C . GLY A 1 71 ? 15.737 -1.985 -8.988 1.00 91.31 71 GLY A C 1
ATOM 508 O O . GLY A 1 71 ? 14.595 -1.516 -8.998 1.00 91.31 71 GLY A O 1
ATOM 509 N N . PRO A 1 72 ? 16.405 -2.229 -10.128 1.00 88.69 72 PRO A N 1
ATOM 510 C CA . PRO A 1 72 ? 15.819 -2.002 -11.442 1.00 88.69 72 PRO A CA 1
ATOM 511 C C . PRO A 1 72 ? 14.633 -2.942 -11.670 1.00 88.69 72 PRO A C 1
ATOM 513 O O . PRO A 1 72 ? 14.652 -4.087 -11.232 1.00 88.69 72 PRO A O 1
ATOM 516 N N . CYS A 1 73 ? 13.621 -2.469 -12.399 1.00 87.75 73 CYS A N 1
ATOM 517 C CA . CYS A 1 73 ? 12.485 -3.291 -12.830 1.00 87.75 73 CYS A CA 1
ATOM 518 C C . CYS A 1 73 ? 11.770 -4.040 -11.688 1.00 87.75 73 CYS A C 1
ATOM 520 O O . CYS A 1 73 ? 11.362 -5.181 -11.879 1.00 87.75 73 CYS A O 1
ATOM 522 N N . LEU A 1 74 ? 11.627 -3.415 -10.510 1.00 90.75 74 LEU A N 1
ATOM 523 C CA . LEU A 1 74 ? 10.988 -4.031 -9.339 1.00 90.75 74 LEU A CA 1
ATOM 524 C C . LEU A 1 74 ? 11.677 -5.348 -8.919 1.00 90.75 74 LEU A C 1
ATOM 526 O O . LEU A 1 74 ? 11.004 -6.313 -8.573 1.00 90.75 74 LEU A O 1
ATOM 530 N N . GLN A 1 75 ? 13.014 -5.423 -8.977 1.00 93.56 75 GLN A N 1
ATOM 531 C CA . GLN A 1 75 ? 13.759 -6.656 -8.673 1.00 93.56 75 GLN A CA 1
ATOM 532 C C . GLN A 1 75 ? 13.486 -7.179 -7.256 1.00 93.56 75 GLN A C 1
ATOM 534 O O . GLN A 1 75 ? 13.418 -8.388 -7.045 1.00 93.56 75 GLN A O 1
ATOM 539 N N . GLN A 1 76 ? 13.359 -6.269 -6.290 1.00 94.06 76 GLN A N 1
ATOM 540 C CA . GLN A 1 76 ? 13.073 -6.591 -4.899 1.00 94.06 76 GLN A CA 1
ATOM 541 C C . GLN A 1 76 ? 11.752 -5.952 -4.508 1.00 94.06 76 GLN A C 1
ATOM 543 O O . GLN A 1 76 ? 11.600 -4.738 -4.637 1.00 94.06 76 GLN A O 1
ATOM 548 N N . ASN A 1 77 ? 10.824 -6.754 -3.994 1.00 96.00 77 ASN A N 1
ATOM 549 C CA . ASN A 1 77 ? 9.543 -6.271 -3.494 1.00 96.00 77 ASN A CA 1
ATOM 550 C C . ASN A 1 77 ? 9.275 -6.863 -2.116 1.00 96.00 77 ASN A C 1
ATOM 552 O O . ASN A 1 77 ? 9.462 -8.058 -1.888 1.00 96.00 77 ASN A O 1
ATOM 556 N N . LEU A 1 78 ? 8.811 -6.013 -1.212 1.00 96.81 78 LEU A N 1
ATOM 557 C CA . LEU A 1 78 ? 8.282 -6.385 0.086 1.00 96.81 78 LEU A CA 1
ATOM 558 C C . LEU A 1 78 ? 6.825 -5.946 0.129 1.00 96.81 78 LEU A C 1
ATOM 560 O O . LEU A 1 78 ? 6.513 -4.784 -0.127 1.00 96.81 78 LEU A O 1
ATOM 564 N N . VAL A 1 79 ? 5.952 -6.880 0.487 1.00 97.62 79 VAL A N 1
ATOM 565 C CA . VAL A 1 79 ? 4.530 -6.637 0.726 1.00 97.62 79 VAL A CA 1
ATOM 566 C C . VAL A 1 79 ? 4.266 -6.918 2.199 1.00 97.62 79 VAL A C 1
ATOM 568 O O . VAL A 1 79 ? 4.543 -8.012 2.685 1.00 97.62 79 VAL A O 1
ATOM 571 N N . CYS A 1 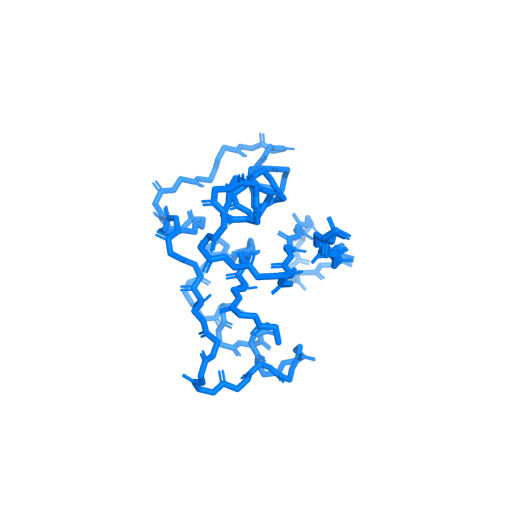80 ? 3.768 -5.919 2.916 1.00 98.06 80 CYS A N 1
ATOM 572 C CA . CYS A 1 80 ? 3.452 -6.001 4.334 1.00 98.06 80 CYS A CA 1
ATOM 573 C C . CYS A 1 80 ? 1.949 -5.816 4.518 1.00 98.06 80 CYS A C 1
ATOM 575 O O . CYS A 1 80 ? 1.394 -4.816 4.071 1.00 98.06 80 CYS A O 1
ATOM 577 N N . VAL A 1 81 ? 1.294 -6.773 5.168 1.00 98.06 81 VAL A N 1
ATOM 578 C CA . VAL A 1 81 ? -0.118 -6.664 5.542 1.00 98.06 81 VAL A CA 1
ATOM 579 C C . VAL A 1 81 ? -0.191 -6.260 7.007 1.00 98.06 81 VAL A C 1
ATOM 581 O O . VAL A 1 81 ? 0.469 -6.871 7.845 1.00 98.06 81 VAL A O 1
ATOM 584 N N . LEU A 1 82 ? -0.975 -5.225 7.293 1.00 98.25 82 LEU A N 1
ATOM 585 C CA . LEU A 1 82 ? -1.226 -4.726 8.638 1.00 98.25 82 LEU A CA 1
ATOM 586 C C . LEU A 1 82 ? -2.716 -4.874 8.939 1.00 98.25 82 LEU A C 1
ATOM 588 O O . LEU A 1 82 ? -3.559 -4.636 8.072 1.00 98.25 82 LEU A O 1
ATOM 592 N N . GLU A 1 83 ? -3.029 -5.244 10.172 1.00 98.00 83 GLU A N 1
ATOM 593 C CA . GLU A 1 83 ? -4.390 -5.441 10.660 1.00 98.00 83 GLU A CA 1
ATOM 594 C C . GLU A 1 83 ? -4.459 -4.946 12.105 1.00 98.00 83 GLU A C 1
ATOM 596 O O . GLU A 1 83 ? -3.528 -5.180 12.879 1.00 98.00 83 GLU A O 1
ATOM 601 N N . GLY A 1 84 ? -5.507 -4.196 12.439 1.00 95.44 84 GLY A N 1
ATOM 602 C CA . GLY A 1 84 ? -5.775 -3.777 13.812 1.00 95.44 84 GLY A CA 1
ATOM 603 C C . GLY A 1 84 ? -6.608 -4.833 14.529 1.00 95.44 84 GLY A C 1
ATOM 604 O O . GLY A 1 84 ? -7.642 -5.249 14.010 1.00 95.44 84 GLY A O 1
ATOM 605 N N . GLU A 1 85 ? -6.180 -5.256 15.717 1.00 84.31 85 GLU A N 1
ATOM 606 C CA . GLU A 1 85 ? -7.031 -6.032 16.620 1.00 84.31 85 GLU A CA 1
ATOM 607 C C . GLU A 1 85 ? -7.895 -5.058 17.434 1.00 84.31 85 GLU A C 1
ATOM 609 O O . GLU A 1 85 ? -7.374 -4.096 18.004 1.00 84.31 85 GLU A O 1
ATOM 614 N N . ASN A 1 86 ? -9.210 -5.292 17.441 1.00 59.22 86 ASN A N 1
ATOM 615 C CA . ASN A 1 86 ? -10.152 -4.607 18.331 1.00 59.22 86 ASN A CA 1
ATOM 616 C C . ASN A 1 86 ? -10.088 -5.190 19.743 1.00 59.22 86 ASN A C 1
ATOM 618 O O . ASN A 1 86 ? -10.133 -6.438 19.850 1.00 59.22 86 ASN A O 1
#